Protein AF-A0AA37XA33-F1 (afdb_monomer_lite)

Sequence (158 aa):
MAFTTNWYLTVATLAAFAGMALGQLFRRVDWAITGLDALAIGLFAAIGTTKALTLGTAELPAIFLGVITAVGGGIVREVLLGLPIGIMHVGPIYAIPAAAGSAALLGLAVAGAPIAVAAAVCVIVTALIRILAVRFGWSLPEQRALQLRRRRQEGGAA

Organism: NCBI:txid1930060

Secondary structure (DSSP, 8-state):
--SS-HHHHHHHHHHHHHHHHHHHHHHHHHHHHHHHHHHHHHHHHHHHHHHHHHTT--HHHHHHHHHHHHHHHHHHHHHHTTPPPHHHHSGGGGTHHHHHHHHHHHHHHHTT--HHHHHHHHHHHHHHHHHHHHHTT---THHHHHHHHHHHHHTT--

InterPro domains:
  IPR005115 Glycine transporter [PF03458] (36-107)

pLDDT: mean 78.86, std 15.23, range [41.22, 95.38]

Foldseek 3Di:
DVPPDPVVVVVVVVVVVVVVVVVVVVVVVVVVVLLVLLLQLLLQLLVQLVVCVVVVHDLVVSLVRSLCRSLVVQQVVCVVVVHPRCCVQQPPLLSVLSSVLSVQLSVCVVVVHPSVVSSVSSSVSSSVSSVCCVVVVVRPCVVVVVVVVVVVVVVVVD

Structure (mmCIF, N/CA/C/O backbone):
data_AF-A0AA37XA33-F1
#
_entry.id   AF-A0AA37XA33-F1
#
loop_
_atom_site.group_PDB
_atom_site.id
_atom_site.type_symbol
_atom_site.label_atom_id
_atom_site.label_alt_id
_atom_site.label_comp_id
_atom_site.label_asym_id
_atom_site.label_entity_id
_atom_site.label_seq_id
_atom_site.pdbx_PDB_ins_code
_atom_site.Cartn_x
_atom_site.Cartn_y
_atom_site.Cartn_z
_atom_site.occupancy
_atom_site.B_iso_or_equiv
_atom_site.auth_seq_id
_atom_site.auth_comp_id
_atom_site.auth_asym_id
_atom_site.auth_atom_id
_atom_site.pdbx_PDB_model_num
ATOM 1 N N . MET A 1 1 ? -42.962 19.759 34.354 1.00 49.28 1 MET A N 1
ATOM 2 C CA . MET A 1 1 ? -43.694 19.361 33.127 1.00 49.28 1 MET A CA 1
ATOM 3 C C . MET A 1 1 ? -42.754 18.882 32.002 1.00 49.28 1 MET A C 1
ATOM 5 O O . MET A 1 1 ? -43.012 19.161 30.844 1.00 49.28 1 MET A O 1
ATOM 9 N N . ALA A 1 2 ? -41.676 18.138 32.301 1.00 53.25 2 ALA A N 1
ATOM 10 C CA . ALA A 1 2 ? -40.760 17.615 31.268 1.00 53.25 2 ALA A CA 1
ATOM 11 C C . ALA A 1 2 ? -41.007 16.131 30.914 1.00 53.25 2 ALA A C 1
ATOM 13 O O . ALA A 1 2 ? -40.533 15.658 29.891 1.00 53.25 2 ALA A O 1
ATOM 14 N N . PHE A 1 3 ? -41.782 15.405 31.732 1.00 52.91 3 PHE A N 1
ATOM 15 C CA . PHE A 1 3 ? -41.996 13.955 31.601 1.00 52.91 3 PHE A CA 1
ATOM 16 C C . PHE A 1 3 ? -43.396 13.554 31.094 1.00 52.91 3 PHE A C 1
ATOM 18 O O . PHE A 1 3 ? -43.704 12.371 31.044 1.00 52.91 3 PHE A O 1
ATOM 25 N N . THR A 1 4 ? -44.255 14.507 30.714 1.00 59.97 4 THR A N 1
ATOM 26 C CA . THR A 1 4 ? -45.645 14.235 30.279 1.00 59.97 4 THR A CA 1
ATOM 27 C C . THR A 1 4 ? -45.845 14.268 28.761 1.00 59.97 4 THR A C 1
ATOM 29 O O . THR A 1 4 ? -46.916 13.912 28.277 1.00 59.97 4 THR A O 1
ATOM 32 N N . THR A 1 5 ? -44.842 14.689 27.987 1.00 64.69 5 THR A N 1
ATOM 33 C CA . THR A 1 5 ? -44.983 14.887 26.538 1.00 64.69 5 THR A CA 1
ATOM 34 C C . THR A 1 5 ? -44.495 13.653 25.774 1.00 64.69 5 THR A C 1
ATOM 36 O O . THR A 1 5 ? -43.295 13.462 25.586 1.00 64.69 5 THR A O 1
ATOM 39 N N . ASN A 1 6 ? -45.451 12.845 25.301 1.00 71.31 6 ASN A N 1
ATOM 40 C CA . ASN A 1 6 ? -45.289 11.594 24.534 1.00 71.31 6 ASN A CA 1
ATOM 41 C C . ASN A 1 6 ? -44.252 11.667 23.384 1.00 71.31 6 ASN A C 1
ATOM 43 O O . ASN A 1 6 ? -43.606 10.678 23.046 1.00 71.31 6 ASN A O 1
ATOM 47 N N . TRP A 1 7 ? -44.043 12.859 22.817 1.00 76.56 7 TRP A N 1
ATOM 48 C CA . TRP A 1 7 ? -43.141 13.107 21.689 1.00 76.56 7 TRP A CA 1
ATOM 49 C C . TRP A 1 7 ? -41.662 12.804 21.983 1.00 76.56 7 TRP A C 1
ATOM 51 O O . TRP A 1 7 ? -40.964 12.235 21.141 1.00 76.56 7 TRP A O 1
ATOM 61 N N . TYR A 1 8 ? -41.171 13.124 23.184 1.00 78.44 8 TYR A N 1
ATOM 62 C CA . TYR A 1 8 ? -39.760 12.900 23.525 1.00 78.44 8 TYR A CA 1
ATOM 63 C C . TYR A 1 8 ? -39.411 11.415 23.599 1.00 78.44 8 TYR A C 1
ATOM 65 O O . TYR A 1 8 ? -38.328 11.025 23.168 1.00 78.44 8 TYR A O 1
ATOM 73 N N . LEU A 1 9 ? -40.343 10.583 24.077 1.00 79.12 9 LEU A N 1
ATOM 74 C CA . LEU A 1 9 ? -40.160 9.134 24.104 1.00 79.12 9 LEU A CA 1
ATOM 75 C C . LEU A 1 9 ? -40.085 8.579 22.682 1.00 79.12 9 LEU A C 1
ATOM 77 O O . LEU A 1 9 ? -39.153 7.845 22.374 1.00 79.12 9 LEU A O 1
ATOM 81 N N . THR A 1 10 ? -40.977 9.007 21.781 1.00 79.25 10 THR A N 1
ATOM 82 C CA . THR A 1 10 ? -40.937 8.552 20.383 1.00 79.25 10 THR A CA 1
ATOM 83 C C . THR A 1 10 ? -39.655 8.960 19.658 1.00 79.25 10 THR A C 1
ATOM 85 O O . THR A 1 10 ? -39.072 8.135 18.956 1.00 79.25 10 THR A O 1
ATOM 88 N N . VAL A 1 11 ? -39.162 10.188 19.867 1.00 83.38 11 VAL A N 1
ATOM 89 C CA . VAL A 1 11 ? -37.908 10.663 19.257 1.00 83.38 11 VAL A CA 1
ATOM 90 C C . VAL A 1 11 ? -36.700 9.935 19.849 1.00 83.38 11 VAL A C 1
ATOM 92 O O . VAL A 1 11 ? -35.816 9.527 19.099 1.00 83.38 11 VAL A O 1
ATOM 95 N N . ALA A 1 12 ? -36.671 9.706 21.166 1.00 82.62 12 ALA A N 1
ATOM 96 C CA . ALA A 1 12 ? -35.599 8.957 21.818 1.00 82.62 12 ALA A CA 1
ATOM 97 C C . ALA A 1 12 ? -35.556 7.492 21.352 1.00 82.62 12 ALA A C 1
ATOM 99 O O . ALA A 1 12 ? -34.477 6.971 21.069 1.00 82.62 12 ALA A O 1
ATOM 100 N N . THR A 1 13 ? -36.710 6.834 21.205 1.00 84.81 13 THR A N 1
ATOM 101 C CA . THR A 1 13 ? -36.785 5.455 20.702 1.00 84.81 13 THR A CA 1
ATOM 102 C C . THR A 1 13 ? -36.391 5.369 19.226 1.00 84.81 13 THR A C 1
ATOM 104 O O . THR A 1 13 ? -35.611 4.488 18.870 1.00 84.81 13 THR A O 1
ATOM 107 N N . LEU A 1 14 ? -36.838 6.300 18.373 1.00 86.88 14 LEU A N 1
ATOM 108 C CA . LEU A 1 14 ? -36.406 6.378 16.969 1.00 86.88 14 LEU A CA 1
ATOM 109 C C . LEU A 1 14 ? -34.901 6.628 16.846 1.00 86.88 14 LEU A C 1
ATOM 111 O O . LEU A 1 14 ? -34.240 5.958 16.058 1.00 86.88 14 LEU A O 1
ATOM 115 N N . ALA A 1 15 ? -34.346 7.541 17.646 1.00 81.88 15 ALA A N 1
ATOM 116 C CA . ALA A 1 15 ? -32.913 7.818 17.670 1.00 81.88 15 ALA A CA 1
ATOM 117 C C . ALA A 1 15 ? -32.103 6.607 18.159 1.00 81.88 15 ALA A C 1
ATOM 119 O O . ALA A 1 15 ? -31.058 6.302 17.588 1.00 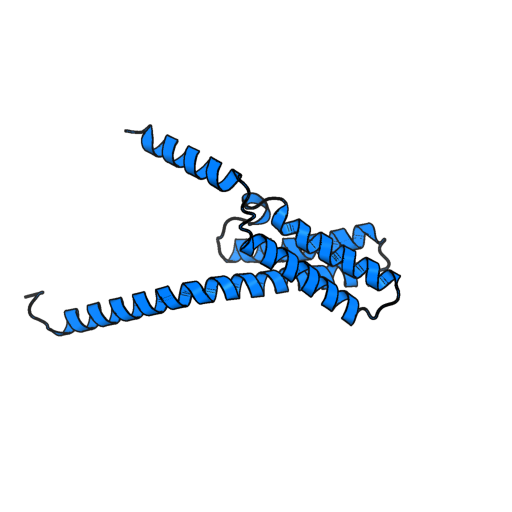81.88 15 ALA A O 1
ATOM 120 N N . ALA A 1 16 ? -32.598 5.873 19.161 1.00 82.50 16 ALA A N 1
ATOM 121 C CA . ALA A 1 16 ? -31.963 4.649 19.643 1.00 82.50 16 ALA A CA 1
ATOM 122 C C . ALA A 1 16 ? -31.991 3.532 18.587 1.00 82.50 16 ALA A C 1
ATOM 124 O O . ALA A 1 16 ? -30.968 2.889 18.349 1.00 82.50 16 ALA A O 1
ATOM 125 N N . PHE A 1 17 ? -33.122 3.331 17.904 1.00 83.00 17 PHE A N 1
ATOM 126 C CA . PHE A 1 17 ? -33.233 2.360 16.811 1.00 83.00 17 PHE A CA 1
ATOM 127 C C . PHE A 1 17 ? -32.379 2.749 15.602 1.00 83.00 17 PHE A C 1
ATOM 129 O O . PHE A 1 17 ? -31.686 1.896 15.052 1.00 83.00 17 PHE A O 1
ATOM 136 N N . ALA A 1 18 ? -32.369 4.028 15.219 1.00 82.25 18 ALA A N 1
ATOM 137 C CA . ALA A 1 18 ? -31.512 4.542 14.156 1.00 82.25 18 ALA A CA 1
ATOM 138 C C . ALA A 1 18 ? -30.029 4.392 14.520 1.00 82.25 18 ALA A C 1
ATOM 140 O O . ALA A 1 18 ? -29.249 3.930 13.695 1.00 82.25 18 ALA A O 1
ATOM 141 N N . GLY A 1 19 ? -29.643 4.692 15.763 1.00 77.06 19 GLY A N 1
ATOM 142 C CA . GLY A 1 19 ? -28.286 4.494 16.271 1.00 77.06 19 GLY A CA 1
ATOM 143 C C . GLY A 1 19 ? -27.863 3.022 16.284 1.00 77.06 19 GLY A C 1
ATOM 144 O O . GLY A 1 19 ? -26.755 2.700 15.858 1.00 77.06 19 GLY A O 1
ATOM 145 N N . MET A 1 20 ? -28.750 2.107 16.690 1.00 77.38 20 MET A N 1
ATOM 146 C CA . MET A 1 20 ? -28.490 0.662 16.626 1.00 77.38 20 MET A CA 1
ATOM 147 C C . MET A 1 20 ? -28.401 0.155 15.181 1.00 77.38 20 MET A C 1
ATOM 149 O O . MET A 1 20 ? -27.508 -0.633 14.871 1.00 77.38 20 MET A O 1
ATOM 153 N N . ALA A 1 21 ? -29.263 0.634 14.281 1.00 74.06 21 ALA A N 1
ATOM 154 C CA . ALA A 1 21 ? -29.217 0.294 12.860 1.00 74.06 21 ALA A CA 1
ATOM 155 C C . ALA A 1 21 ? -27.939 0.827 12.187 1.00 74.06 21 ALA A C 1
ATOM 157 O O . ALA A 1 21 ? -27.283 0.092 11.446 1.00 74.06 21 ALA A O 1
ATOM 158 N N . LEU A 1 22 ? -27.529 2.061 12.506 1.00 68.31 22 LEU A N 1
ATOM 159 C CA . LEU A 1 22 ? -26.253 2.630 12.066 1.00 68.31 22 LEU A CA 1
ATOM 160 C C . LEU A 1 22 ? -25.073 1.832 12.626 1.00 68.31 22 LEU A C 1
ATOM 162 O O . LEU A 1 22 ? -24.149 1.529 11.880 1.00 68.31 22 LEU A O 1
ATOM 166 N N . GLY A 1 23 ? -25.114 1.424 13.897 1.00 61.16 23 GLY A N 1
ATOM 167 C CA . GLY A 1 23 ? -24.069 0.600 14.513 1.00 61.16 23 GLY A CA 1
ATOM 168 C C . GLY A 1 23 ? -23.888 -0.764 13.832 1.00 61.16 23 GLY A C 1
ATOM 169 O O . GLY A 1 23 ? -22.761 -1.227 13.655 1.00 61.16 23 GLY A O 1
ATOM 170 N N . GLN A 1 24 ? -24.979 -1.393 13.382 1.00 59.84 24 GLN A N 1
ATOM 171 C CA . GLN A 1 24 ? -24.923 -2.622 12.576 1.00 59.84 24 GLN A CA 1
ATOM 172 C C . GLN A 1 24 ? -24.386 -2.358 11.155 1.00 59.84 24 GLN A C 1
ATOM 174 O O . GLN A 1 24 ? -23.694 -3.210 10.592 1.00 59.84 24 GLN A O 1
ATOM 179 N N . LEU A 1 25 ? -24.659 -1.178 10.585 1.00 60.62 25 LEU A N 1
ATOM 180 C CA . LEU A 1 25 ? -24.140 -0.769 9.278 1.00 60.62 25 LEU A CA 1
ATOM 181 C C . LEU A 1 25 ? -22.632 -0.470 9.325 1.00 60.62 25 LEU A C 1
ATOM 183 O O . LEU A 1 25 ? -21.910 -0.921 8.437 1.00 60.62 25 LEU A O 1
ATOM 187 N N . PHE A 1 26 ? -22.139 0.184 10.383 1.00 61.47 26 PHE A N 1
ATOM 188 C CA . PHE A 1 26 ? -20.713 0.489 10.571 1.00 61.47 26 PHE A CA 1
ATOM 189 C C . PHE A 1 26 ? -19.833 -0.766 10.497 1.00 61.47 26 PHE A C 1
ATOM 191 O O . PHE A 1 26 ? -18.850 -0.779 9.762 1.00 61.47 26 PHE A O 1
ATOM 198 N N . ARG A 1 27 ? -20.257 -1.879 11.110 1.00 57.53 27 ARG A N 1
ATOM 199 C CA . ARG A 1 27 ? -19.530 -3.161 11.014 1.00 57.53 27 ARG A CA 1
ATOM 200 C C . ARG A 1 27 ? -19.412 -3.721 9.591 1.00 57.53 27 ARG A C 1
ATOM 202 O O . ARG A 1 27 ? -18.452 -4.432 9.303 1.00 57.53 27 ARG A O 1
ATOM 209 N N . ARG A 1 28 ? -20.383 -3.467 8.704 1.00 63.31 28 ARG A N 1
ATOM 210 C CA . ARG A 1 28 ? -20.276 -3.845 7.278 1.00 63.31 28 ARG A CA 1
ATOM 211 C C . ARG A 1 28 ? -19.362 -2.890 6.514 1.00 63.31 28 ARG A C 1
ATOM 213 O O . ARG A 1 28 ? -18.650 -3.322 5.610 1.00 63.31 28 ARG A O 1
ATOM 220 N N . VAL A 1 29 ? -19.376 -1.615 6.889 1.00 71.81 29 VAL A N 1
ATOM 221 C CA . VAL A 1 29 ? -18.560 -0.566 6.275 1.00 71.81 29 VAL A CA 1
ATOM 222 C C . VAL A 1 29 ? -17.073 -0.774 6.582 1.00 71.81 29 VAL A C 1
ATOM 224 O O . VAL A 1 29 ? -16.265 -0.636 5.671 1.00 71.81 29 VAL A O 1
ATOM 227 N N . ASP A 1 30 ? -16.706 -1.227 7.782 1.00 69.31 30 ASP A N 1
ATOM 228 C CA . ASP A 1 30 ? -15.303 -1.488 8.156 1.00 69.31 30 ASP A CA 1
ATOM 229 C C . ASP A 1 30 ? -14.602 -2.489 7.220 1.00 69.31 30 ASP A C 1
ATOM 231 O O . ASP A 1 30 ? -13.452 -2.296 6.807 1.00 69.31 30 ASP A O 1
ATOM 235 N N . TRP A 1 31 ? -15.305 -3.556 6.828 1.00 70.19 31 TRP A N 1
ATOM 236 C CA . TRP A 1 31 ? -14.764 -4.549 5.897 1.00 70.19 31 TRP A CA 1
ATOM 237 C C . TRP A 1 31 ? -14.653 -3.993 4.471 1.00 70.19 31 TRP A C 1
ATOM 239 O O . TRP A 1 31 ? -13.653 -4.228 3.791 1.00 70.19 31 TRP A O 1
ATOM 249 N N . ALA A 1 32 ? -15.633 -3.193 4.040 1.00 79.50 32 ALA A N 1
ATOM 250 C CA . ALA A 1 32 ? -15.599 -2.519 2.744 1.00 79.50 32 ALA A CA 1
ATOM 251 C C . ALA A 1 32 ? -14.467 -1.479 2.659 1.00 79.50 32 ALA A C 1
ATOM 253 O O . ALA A 1 32 ? -13.746 -1.447 1.664 1.00 79.50 32 ALA A O 1
ATOM 254 N N . ILE A 1 33 ? -14.256 -0.687 3.716 1.00 79.38 33 ILE A N 1
ATOM 255 C CA . ILE A 1 33 ? -13.150 0.277 3.821 1.00 79.38 33 ILE A CA 1
ATOM 256 C C . ILE A 1 33 ? -11.811 -0.455 3.731 1.00 79.38 33 ILE A C 1
ATOM 258 O O . ILE A 1 33 ? -10.931 -0.044 2.980 1.00 79.38 33 ILE A O 1
ATOM 262 N N . THR A 1 34 ? -11.671 -1.574 4.444 1.00 78.50 34 THR A N 1
ATOM 263 C CA . THR A 1 34 ? -10.455 -2.397 4.416 1.00 78.50 34 THR A CA 1
ATOM 264 C C . THR A 1 34 ? -10.173 -2.955 3.017 1.00 78.50 34 THR A C 1
ATOM 266 O O . THR A 1 34 ? -9.021 -2.959 2.572 1.00 78.50 34 THR A O 1
ATOM 269 N N . GLY A 1 35 ? -11.208 -3.417 2.311 1.00 83.50 35 GLY A N 1
ATOM 270 C CA . GLY A 1 35 ? -11.092 -3.903 0.935 1.00 83.50 35 GLY A CA 1
ATOM 271 C C . GLY A 1 35 ? -10.691 -2.800 -0.046 1.00 83.50 35 GLY A C 1
ATOM 272 O O . GLY A 1 35 ? -9.729 -2.962 -0.794 1.00 83.50 35 GLY A O 1
ATOM 273 N N . LEU A 1 36 ? -11.381 -1.657 -0.002 1.00 86.94 36 LEU A N 1
ATOM 274 C CA . LEU A 1 36 ? -11.081 -0.496 -0.848 1.00 86.94 36 LEU A CA 1
ATOM 275 C C . LEU A 1 36 ? -9.669 0.042 -0.606 1.00 86.94 36 LEU A C 1
ATOM 277 O O . LEU A 1 36 ? -8.964 0.386 -1.550 1.00 86.94 36 LEU A O 1
ATOM 281 N N . ASP A 1 37 ? -9.234 0.068 0.649 1.00 86.44 37 ASP A N 1
ATOM 282 C CA . ASP A 1 37 ? -7.879 0.455 1.017 1.00 86.44 37 ASP A CA 1
ATOM 283 C C . ASP A 1 37 ? -6.826 -0.506 0.449 1.00 86.44 37 ASP A C 1
ATOM 285 O O . ASP A 1 37 ? -5.855 -0.073 -0.165 1.00 86.44 37 ASP A O 1
ATOM 289 N N . ALA A 1 38 ? -7.047 -1.818 0.569 1.00 88.06 38 ALA A N 1
ATOM 290 C CA . ALA A 1 38 ? -6.145 -2.819 0.005 1.00 88.06 38 ALA A CA 1
ATOM 291 C C . ALA A 1 38 ? -5.977 -2.660 -1.516 1.00 88.06 38 ALA A C 1
ATOM 293 O O . ALA A 1 38 ? -4.863 -2.746 -2.039 1.00 88.06 38 ALA A O 1
ATOM 294 N N . LEU A 1 39 ? -7.084 -2.382 -2.213 1.00 92.19 39 LEU A N 1
ATOM 295 C CA . LEU A 1 39 ? -7.084 -2.105 -3.647 1.00 92.19 39 LEU A CA 1
ATOM 296 C C . LEU A 1 39 ? -6.344 -0.805 -3.977 1.00 92.19 39 LEU A C 1
ATOM 298 O O . LEU A 1 39 ? -5.560 -0.787 -4.923 1.00 92.19 39 LEU A O 1
ATOM 302 N N . ALA A 1 40 ? -6.544 0.257 -3.192 1.00 91.31 40 ALA A N 1
ATOM 303 C CA . ALA A 1 40 ? -5.859 1.532 -3.390 1.00 91.31 40 ALA A CA 1
ATOM 304 C C . ALA A 1 40 ? -4.335 1.387 -3.256 1.00 91.31 40 ALA A C 1
ATOM 306 O O . ALA A 1 40 ? -3.597 1.863 -4.118 1.00 91.31 40 ALA A O 1
ATOM 307 N N . ILE A 1 41 ? -3.862 0.668 -2.231 1.00 91.31 41 ILE A N 1
ATOM 308 C CA . ILE A 1 41 ? -2.431 0.379 -2.036 1.00 91.31 41 ILE A CA 1
ATOM 309 C C . ILE A 1 41 ? -1.871 -0.374 -3.249 1.00 91.31 41 ILE A C 1
ATOM 311 O O . ILE A 1 41 ? -0.850 0.030 -3.804 1.00 91.31 41 ILE A O 1
ATOM 315 N N . GLY A 1 42 ? -2.545 -1.443 -3.685 1.00 92.94 42 GLY A N 1
ATOM 316 C CA . GLY A 1 42 ? -2.113 -2.232 -4.841 1.00 92.94 42 GLY A CA 1
ATOM 317 C C . GLY A 1 42 ? -2.083 -1.421 -6.137 1.00 92.94 42 GLY A C 1
ATOM 318 O O . GLY A 1 42 ? -1.153 -1.556 -6.931 1.00 92.94 42 GLY A O 1
ATOM 319 N N . LEU A 1 43 ? -3.065 -0.539 -6.335 1.00 95.00 43 LEU A N 1
ATOM 320 C CA . LEU A 1 43 ? -3.155 0.311 -7.519 1.00 95.00 43 LEU A CA 1
ATOM 321 C C . LEU A 1 43 ? -2.029 1.348 -7.550 1.00 95.00 43 LEU A C 1
ATOM 323 O O . LEU A 1 43 ? -1.369 1.508 -8.575 1.00 95.00 43 LEU A O 1
ATOM 327 N N . PHE A 1 44 ? -1.768 2.020 -6.430 1.00 94.69 44 PHE A N 1
ATOM 328 C CA . PHE A 1 44 ? -0.668 2.977 -6.330 1.00 94.69 44 PHE A CA 1
ATOM 329 C C . PHE A 1 44 ? 0.702 2.311 -6.485 1.00 94.69 44 PHE A C 1
ATOM 331 O O . PHE A 1 44 ? 1.568 2.873 -7.158 1.00 94.69 44 PHE A O 1
ATOM 338 N N . ALA A 1 45 ? 0.877 1.098 -5.950 1.00 95.12 45 ALA A N 1
ATOM 339 C CA . ALA A 1 45 ? 2.089 0.309 -6.154 1.00 95.12 45 ALA A CA 1
ATOM 340 C C . ALA A 1 45 ? 2.296 -0.015 -7.640 1.00 95.12 45 ALA A C 1
ATOM 342 O O . ALA A 1 45 ? 3.364 0.256 -8.193 1.00 95.12 45 ALA A O 1
ATOM 343 N N . ALA A 1 46 ? 1.248 -0.506 -8.309 1.00 95.38 46 ALA A N 1
ATOM 344 C CA . ALA A 1 46 ? 1.290 -0.837 -9.727 1.00 95.38 46 ALA A CA 1
ATOM 345 C C . ALA A 1 46 ? 1.595 0.387 -10.603 1.00 95.38 46 ALA A C 1
ATOM 347 O O . ALA A 1 46 ? 2.439 0.307 -11.497 1.00 95.38 46 ALA A O 1
ATOM 348 N N . ILE A 1 47 ? 0.948 1.529 -10.337 1.00 94.94 47 ILE A N 1
ATOM 349 C CA . ILE A 1 47 ? 1.173 2.778 -11.078 1.00 94.94 47 ILE A CA 1
ATOM 350 C C . ILE A 1 47 ? 2.611 3.262 -10.879 1.00 94.94 47 ILE A C 1
ATOM 352 O O . ILE A 1 47 ? 3.283 3.562 -11.867 1.00 94.94 47 ILE A O 1
ATOM 356 N N . GLY A 1 48 ? 3.099 3.309 -9.636 1.00 93.81 48 GLY A N 1
ATOM 357 C CA . GLY A 1 48 ? 4.453 3.769 -9.326 1.00 93.81 48 GLY A CA 1
ATOM 358 C C . GLY A 1 48 ? 5.528 2.894 -9.973 1.00 93.81 48 GLY A C 1
ATOM 359 O O . GLY A 1 48 ? 6.414 3.413 -10.653 1.00 93.81 48 GLY A O 1
ATOM 360 N N . THR A 1 49 ? 5.411 1.567 -9.851 1.00 94.12 49 THR A N 1
ATOM 361 C CA . THR A 1 49 ? 6.361 0.626 -10.467 1.00 94.12 49 THR A CA 1
ATOM 362 C C . THR A 1 49 ? 6.294 0.672 -11.989 1.00 94.12 49 THR A C 1
ATOM 364 O O . THR A 1 49 ? 7.331 0.749 -12.643 1.00 94.12 49 THR A O 1
ATOM 367 N N . THR A 1 50 ? 5.096 0.703 -12.576 1.00 94.00 50 THR A N 1
ATOM 368 C CA . THR A 1 50 ? 4.949 0.801 -14.036 1.00 94.00 50 THR A CA 1
ATOM 369 C C . THR A 1 50 ? 5.567 2.093 -14.560 1.00 94.00 50 THR A C 1
ATOM 371 O O . THR A 1 50 ? 6.309 2.065 -15.538 1.00 94.00 50 THR A O 1
ATOM 374 N N . LYS A 1 51 ? 5.312 3.230 -13.900 1.00 93.75 51 LYS A N 1
ATOM 375 C CA . LYS A 1 51 ? 5.893 4.514 -14.304 1.00 93.75 51 LYS A CA 1
ATOM 376 C C . LYS A 1 51 ? 7.415 4.508 -14.209 1.00 93.75 51 LYS A C 1
ATOM 378 O O . LYS A 1 51 ? 8.066 4.930 -15.161 1.00 93.75 51 LYS A O 1
ATOM 383 N N . ALA A 1 52 ? 7.977 3.971 -13.129 1.00 93.31 52 ALA A N 1
ATOM 384 C CA . ALA A 1 52 ? 9.419 3.786 -12.999 1.00 93.31 52 ALA A CA 1
ATOM 385 C C . ALA A 1 52 ? 10.012 2.952 -14.146 1.00 93.31 52 ALA A C 1
ATOM 387 O O . ALA A 1 52 ? 11.005 3.360 -14.754 1.00 93.31 52 ALA A O 1
ATOM 388 N N . LEU A 1 53 ? 9.390 1.819 -14.479 1.00 90.19 53 LEU A N 1
ATOM 389 C CA . LEU A 1 53 ? 9.853 0.950 -15.564 1.00 90.19 53 LEU A CA 1
ATOM 390 C C . LEU A 1 53 ? 9.778 1.648 -16.926 1.00 90.19 53 LEU A C 1
ATOM 392 O O . LEU A 1 53 ? 10.720 1.571 -17.709 1.00 90.19 53 LEU A O 1
ATOM 396 N N . THR A 1 54 ? 8.711 2.410 -17.190 1.00 89.19 54 THR A N 1
ATOM 397 C CA . THR A 1 54 ? 8.593 3.181 -18.442 1.00 89.19 54 THR A CA 1
ATOM 398 C C . THR A 1 54 ? 9.619 4.308 -18.567 1.00 89.19 54 THR A C 1
ATOM 400 O O . THR A 1 54 ? 9.916 4.735 -19.677 1.00 89.19 54 THR A O 1
ATOM 403 N N . LEU A 1 55 ? 10.174 4.780 -17.448 1.00 91.25 55 LEU A N 1
ATOM 404 C CA . LEU A 1 55 ? 11.238 5.788 -17.416 1.00 91.25 55 LEU A CA 1
ATOM 405 C C . LEU A 1 55 ? 12.643 5.175 -17.569 1.00 91.25 55 LEU A C 1
ATOM 407 O O . LEU A 1 55 ? 13.630 5.899 -17.478 1.00 91.25 55 LEU A O 1
ATOM 411 N N . GLY A 1 56 ? 12.750 3.858 -17.781 1.00 86.44 56 GLY A N 1
ATOM 412 C CA . GLY A 1 56 ? 14.031 3.166 -17.947 1.00 86.44 56 GLY A CA 1
ATOM 413 C C . GLY A 1 56 ? 14.834 3.028 -16.652 1.00 86.44 56 GLY A C 1
ATOM 414 O O . GLY A 1 56 ? 16.045 2.821 -16.699 1.00 86.44 56 GLY A O 1
ATOM 415 N N . THR A 1 57 ? 14.190 3.166 -15.488 1.00 87.69 57 THR A N 1
ATOM 416 C CA . THR A 1 57 ? 14.868 2.935 -14.205 1.00 87.69 57 THR A CA 1
ATOM 417 C C . THR A 1 57 ? 15.170 1.452 -14.003 1.00 87.69 57 THR A C 1
ATOM 419 O O . THR A 1 57 ? 14.461 0.582 -14.508 1.00 87.69 57 THR A O 1
ATOM 422 N N . ALA A 1 58 ? 16.230 1.163 -13.245 1.00 90.25 58 ALA A N 1
ATOM 423 C CA . ALA A 1 58 ? 16.570 -0.206 -12.887 1.00 90.25 58 ALA A CA 1
ATOM 424 C C . ALA A 1 58 ? 15.445 -0.874 -12.074 1.00 90.25 58 ALA A C 1
ATOM 426 O O . ALA A 1 58 ? 14.672 -0.223 -11.366 1.00 90.25 58 ALA A O 1
ATOM 427 N N . GLU A 1 59 ? 15.411 -2.201 -12.145 1.00 89.56 59 GLU A N 1
ATOM 428 C CA . GLU A 1 59 ? 14.380 -3.061 -11.562 1.00 89.56 59 GLU A CA 1
ATOM 429 C C . GLU A 1 59 ? 14.129 -2.798 -10.069 1.00 89.56 59 GLU A C 1
ATOM 431 O O . GLU A 1 59 ? 12.990 -2.646 -9.623 1.00 89.56 59 GLU A O 1
ATOM 436 N N . LEU A 1 60 ? 15.207 -2.693 -9.291 1.00 90.94 60 LEU A N 1
ATOM 437 C CA . LEU A 1 60 ? 15.125 -2.528 -7.846 1.00 90.94 60 LEU A CA 1
ATOM 438 C C . LEU A 1 60 ? 14.585 -1.133 -7.444 1.00 90.94 60 LEU A C 1
ATOM 440 O O . LEU A 1 60 ? 13.616 -1.079 -6.681 1.00 90.94 60 LEU A O 1
ATOM 444 N N . PRO A 1 61 ? 15.100 -0.003 -7.980 1.00 91.25 61 PRO A N 1
ATOM 445 C CA . PRO A 1 61 ? 14.482 1.316 -7.815 1.00 91.25 61 PRO A CA 1
ATOM 446 C C . PRO A 1 61 ? 13.002 1.384 -8.210 1.00 91.25 61 PRO A C 1
ATOM 448 O O . PRO A 1 61 ? 12.234 2.090 -7.555 1.00 91.25 61 PRO A O 1
ATOM 451 N N . ALA A 1 62 ? 12.578 0.646 -9.240 1.00 93.19 62 ALA A N 1
ATOM 452 C CA . ALA A 1 62 ? 11.183 0.638 -9.673 1.00 93.19 62 ALA A CA 1
ATOM 453 C C . ALA A 1 62 ? 10.236 0.014 -8.637 1.00 93.19 62 ALA A C 1
ATOM 455 O O . ALA A 1 62 ? 9.123 0.511 -8.422 1.00 93.19 62 ALA A O 1
ATOM 456 N N . ILE A 1 63 ? 10.683 -1.039 -7.947 1.00 93.44 63 ILE A N 1
ATOM 457 C CA . ILE A 1 63 ? 9.944 -1.616 -6.817 1.00 93.44 63 ILE A CA 1
ATOM 458 C C . ILE A 1 63 ? 9.842 -0.590 -5.687 1.00 93.44 63 ILE A C 1
ATOM 460 O O . ILE A 1 63 ? 8.743 -0.329 -5.199 1.00 93.44 63 ILE A O 1
ATOM 464 N N . PHE A 1 64 ? 10.958 0.039 -5.307 1.00 93.50 64 PHE A N 1
ATOM 465 C CA . PHE A 1 64 ? 10.961 1.054 -4.250 1.00 93.50 64 PHE A CA 1
ATOM 466 C C . PHE A 1 64 ? 10.026 2.221 -4.563 1.00 93.50 64 PHE A C 1
ATOM 468 O O . PHE A 1 64 ? 9.264 2.633 -3.687 1.00 93.50 64 PHE A O 1
ATOM 475 N N . LEU A 1 65 ? 10.020 2.718 -5.802 1.00 94.94 65 LEU A N 1
ATOM 476 C CA . LEU A 1 65 ? 9.119 3.801 -6.191 1.00 94.94 65 LEU A CA 1
ATOM 477 C C . LEU A 1 65 ? 7.648 3.381 -6.079 1.00 94.94 65 LEU A C 1
ATOM 479 O O . LEU A 1 65 ? 6.829 4.161 -5.591 1.00 94.94 65 LEU A O 1
ATOM 483 N N . GLY A 1 66 ? 7.313 2.147 -6.468 1.00 93.75 66 GLY A N 1
ATOM 484 C CA . GLY A 1 66 ? 5.971 1.590 -6.277 1.00 93.75 66 GLY A CA 1
ATOM 485 C C . GLY A 1 66 ? 5.555 1.568 -4.809 1.00 93.75 66 GLY A C 1
ATOM 486 O O . GLY A 1 66 ? 4.506 2.105 -4.450 1.00 93.75 66 GLY A O 1
ATOM 487 N N . VAL A 1 67 ? 6.413 1.026 -3.944 1.00 93.56 67 VAL A N 1
ATOM 488 C CA . VAL A 1 67 ? 6.157 0.953 -2.497 1.00 93.56 67 VAL A CA 1
ATOM 489 C C . VAL A 1 67 ? 5.985 2.343 -1.891 1.00 93.56 67 VAL A C 1
ATOM 491 O O . VAL A 1 67 ? 5.022 2.574 -1.161 1.00 93.56 67 VAL A O 1
ATOM 494 N N . ILE A 1 68 ? 6.873 3.285 -2.217 1.00 93.38 68 ILE A N 1
ATOM 495 C CA . ILE A 1 68 ? 6.802 4.667 -1.723 1.00 93.38 68 ILE A CA 1
ATOM 496 C C . ILE A 1 68 ? 5.510 5.340 -2.187 1.00 93.38 68 ILE A C 1
ATOM 498 O O . ILE A 1 68 ? 4.858 6.008 -1.390 1.00 93.38 68 ILE A O 1
ATOM 502 N N . THR A 1 69 ? 5.103 5.135 -3.440 1.00 94.12 69 THR A N 1
ATOM 503 C CA . THR A 1 69 ? 3.855 5.702 -3.977 1.00 94.12 69 THR A CA 1
ATOM 504 C C . THR A 1 69 ? 2.638 5.156 -3.227 1.00 94.12 69 THR A C 1
ATOM 506 O O . THR A 1 69 ? 1.759 5.917 -2.822 1.00 94.12 69 THR A O 1
ATOM 509 N N . ALA A 1 70 ? 2.609 3.846 -2.979 1.00 92.38 70 ALA A N 1
ATOM 510 C CA . ALA A 1 70 ? 1.520 3.191 -2.262 1.00 92.38 70 ALA A CA 1
ATOM 511 C C . ALA A 1 70 ? 1.421 3.624 -0.794 1.00 92.38 70 ALA A C 1
ATOM 513 O O . ALA A 1 70 ? 0.347 3.999 -0.317 1.00 92.38 70 ALA A O 1
ATOM 514 N N . VAL A 1 71 ? 2.549 3.608 -0.085 1.00 90.06 71 VAL A N 1
ATOM 515 C CA . VAL A 1 71 ? 2.627 4.013 1.322 1.00 90.06 71 VAL A CA 1
ATOM 516 C C . VAL A 1 71 ? 2.359 5.509 1.467 1.00 90.06 71 VAL A C 1
ATOM 518 O O . VAL A 1 71 ? 1.592 5.903 2.341 1.00 90.06 71 VAL A O 1
ATOM 521 N N . GLY A 1 72 ? 2.929 6.341 0.593 1.00 90.38 72 GLY A N 1
ATOM 522 C CA . GLY A 1 72 ? 2.729 7.789 0.591 1.00 90.38 72 GLY A CA 1
ATOM 523 C C . GLY A 1 72 ? 1.255 8.169 0.461 1.00 90.38 72 GLY A C 1
ATOM 524 O O . GLY A 1 72 ? 0.769 8.990 1.237 1.00 90.38 72 GLY A O 1
ATOM 525 N N . GLY A 1 73 ? 0.513 7.512 -0.438 1.00 88.12 73 GLY A N 1
ATOM 526 C CA . GLY A 1 73 ? -0.938 7.699 -0.549 1.00 88.12 73 GLY A CA 1
ATOM 527 C C . GLY A 1 73 ? -1.698 7.312 0.727 1.00 88.12 73 GLY A C 1
ATOM 528 O O . GLY A 1 73 ? -2.610 8.028 1.145 1.00 88.12 73 GLY A O 1
ATOM 529 N N . GLY A 1 74 ? -1.292 6.220 1.384 1.00 86.94 74 GLY A N 1
ATOM 530 C CA . GLY A 1 74 ? -1.844 5.799 2.676 1.00 86.94 74 GLY A CA 1
ATOM 531 C C . GLY A 1 74 ? -1.608 6.826 3.786 1.00 86.94 74 GLY A C 1
ATOM 532 O O . GLY A 1 74 ? -2.554 7.207 4.473 1.00 86.94 74 GLY A O 1
ATOM 533 N N . ILE A 1 75 ? -0.379 7.340 3.893 1.00 88.62 75 ILE A N 1
ATOM 534 C CA . ILE A 1 75 ? -0.004 8.364 4.880 1.00 88.62 75 ILE A CA 1
ATOM 535 C C . ILE A 1 75 ? -0.829 9.637 4.675 1.00 88.62 75 ILE A C 1
ATOM 537 O O . ILE A 1 75 ? -1.389 10.167 5.632 1.00 88.62 75 ILE A O 1
ATOM 541 N N . VAL A 1 76 ? -0.939 10.125 3.433 1.00 90.00 76 VAL A N 1
ATOM 542 C CA . VAL A 1 76 ? -1.722 11.336 3.133 1.00 90.00 76 VAL A CA 1
ATOM 543 C C . VAL A 1 76 ? -3.179 11.154 3.553 1.00 90.00 76 VAL A C 1
ATOM 545 O O . VAL A 1 76 ? -3.748 12.045 4.183 1.00 90.00 76 VAL A O 1
ATOM 548 N N . ARG A 1 77 ? -3.779 9.989 3.275 1.00 85.94 77 ARG A N 1
ATOM 549 C CA . ARG A 1 77 ? -5.145 9.685 3.721 1.00 85.94 77 ARG A CA 1
ATOM 550 C C . ARG A 1 77 ? -5.272 9.733 5.243 1.00 85.94 77 ARG A C 1
ATOM 552 O O . ARG A 1 77 ? -6.236 10.294 5.751 1.00 85.94 77 ARG A O 1
ATOM 559 N N . GLU A 1 78 ? -4.334 9.135 5.965 1.00 86.56 78 GLU A N 1
ATOM 560 C CA . GLU A 1 78 ? -4.372 9.077 7.429 1.00 86.56 78 GLU A CA 1
ATOM 561 C C . GLU A 1 78 ? -4.246 10.470 8.053 1.00 86.56 78 GLU A C 1
ATOM 563 O O . GLU A 1 78 ? -5.025 10.808 8.943 1.00 86.56 78 GLU A O 1
ATOM 568 N N . VAL A 1 79 ? -3.358 11.312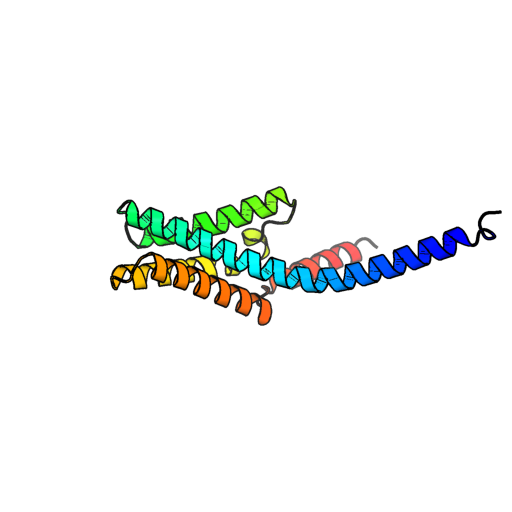 7.514 1.00 88.12 79 VAL A N 1
ATOM 569 C CA . VAL A 1 79 ? -3.207 12.714 7.936 1.00 88.12 79 VAL A CA 1
ATOM 570 C C . VAL A 1 79 ? -4.498 13.503 7.706 1.00 88.12 79 VAL A C 1
ATOM 572 O O . VAL A 1 79 ? -4.947 14.206 8.609 1.00 88.12 79 VAL A O 1
ATOM 575 N N . LEU A 1 80 ? -5.131 13.357 6.537 1.00 87.94 80 LEU A N 1
ATOM 576 C CA . LEU A 1 80 ? -6.393 14.042 6.223 1.00 87.94 80 LEU A CA 1
ATOM 577 C C . LEU A 1 80 ? -7.556 13.598 7.121 1.00 87.94 80 LEU A C 1
ATOM 579 O O . LEU A 1 80 ? -8.445 14.395 7.410 1.00 87.94 80 LEU A O 1
ATOM 583 N N . LEU A 1 81 ? -7.552 12.340 7.567 1.00 82.62 81 LEU A N 1
ATOM 584 C CA . LEU A 1 81 ? -8.564 11.791 8.473 1.00 82.62 81 LEU A CA 1
ATOM 585 C C . LEU A 1 81 ? -8.254 12.048 9.959 1.00 82.62 81 LEU A C 1
ATOM 587 O O . LEU A 1 81 ? -9.059 11.675 10.811 1.00 82.62 81 LEU A O 1
ATOM 591 N N . GLY A 1 82 ? -7.105 12.650 10.288 1.00 80.69 82 GLY A N 1
ATOM 592 C CA . GLY A 1 82 ? -6.656 12.825 11.674 1.00 80.69 82 GLY A CA 1
ATOM 593 C C . GLY A 1 82 ? -6.381 11.499 12.395 1.00 80.69 82 GLY A C 1
ATOM 594 O O . GLY A 1 82 ? -6.469 11.430 13.621 1.00 80.69 82 GLY A O 1
ATOM 595 N N . LEU A 1 83 ? -6.090 10.435 11.641 1.00 77.06 83 LEU A N 1
ATOM 596 C CA . LEU A 1 83 ? -5.819 9.100 12.164 1.00 77.06 83 LEU A CA 1
ATOM 597 C C . LEU A 1 83 ? -4.312 8.897 12.388 1.00 77.06 83 LEU A C 1
ATOM 599 O O . LEU A 1 83 ? -3.490 9.496 11.690 1.00 77.06 83 LEU A O 1
ATOM 603 N N . PRO A 1 84 ? -3.918 8.038 13.346 1.00 74.12 84 PRO A N 1
ATOM 604 C CA . PRO A 1 84 ? -2.520 7.676 13.525 1.00 74.12 84 PRO A CA 1
ATOM 605 C C . PRO A 1 84 ? -1.974 6.990 12.272 1.00 74.12 84 PRO A C 1
ATOM 607 O O . PRO A 1 84 ? -2.631 6.129 11.689 1.00 74.12 84 PRO A O 1
ATOM 610 N N . ILE A 1 85 ? -0.743 7.346 11.899 1.00 75.25 85 ILE A N 1
ATOM 611 C CA . ILE A 1 85 ? -0.106 6.828 10.690 1.00 75.25 85 ILE A CA 1
ATOM 612 C C . ILE A 1 85 ? 0.121 5.314 10.825 1.00 75.25 85 ILE A C 1
ATOM 614 O O . ILE A 1 85 ? 0.847 4.865 11.724 1.00 75.25 85 ILE A O 1
ATOM 618 N N . GLY A 1 86 ? -0.465 4.532 9.921 1.00 68.19 86 GLY A N 1
ATOM 619 C CA . GLY A 1 86 ? -0.502 3.076 9.945 1.00 68.19 86 GLY A CA 1
ATOM 620 C C . GLY A 1 86 ? 0.874 2.443 9.784 1.00 68.19 86 GLY A C 1
ATOM 621 O O . GLY A 1 86 ? 1.178 1.477 10.474 1.00 68.19 86 GLY A O 1
ATOM 622 N N . ILE A 1 87 ? 1.766 3.020 8.971 1.00 67.12 87 ILE A N 1
ATOM 623 C CA . ILE A 1 87 ? 3.144 2.506 8.856 1.00 67.12 87 ILE A CA 1
ATOM 624 C C . ILE A 1 87 ? 3.948 2.667 10.158 1.00 67.12 87 ILE A C 1
ATOM 626 O O . ILE A 1 87 ? 4.806 1.842 10.459 1.00 67.12 87 ILE A O 1
ATOM 630 N N . MET A 1 88 ? 3.644 3.693 10.960 1.00 62.84 88 MET A N 1
ATOM 631 C CA . MET A 1 88 ? 4.321 3.959 12.233 1.00 62.84 88 MET A CA 1
ATOM 632 C C . MET A 1 88 ? 3.732 3.129 13.384 1.00 62.84 88 MET A C 1
ATOM 63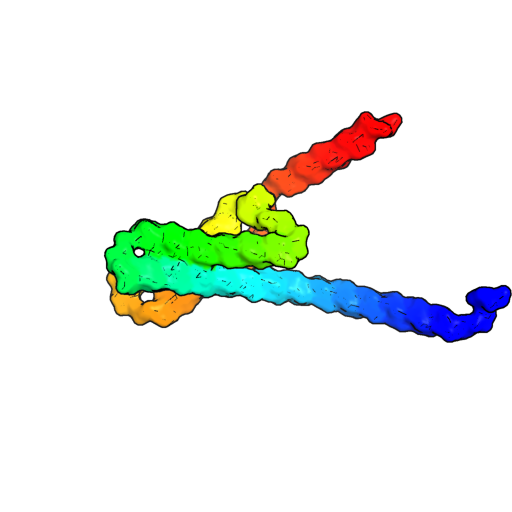4 O O . MET A 1 88 ? 4.458 2.760 14.299 1.00 62.84 88 MET A O 1
ATOM 638 N N . HIS A 1 89 ? 2.433 2.812 13.330 1.00 56.25 89 HIS A N 1
ATOM 639 C CA . HIS A 1 89 ? 1.717 2.096 14.398 1.00 56.25 89 HIS A CA 1
ATOM 640 C C . HIS A 1 89 ? 1.503 0.595 14.139 1.00 56.25 89 HIS A C 1
ATOM 642 O O . HIS A 1 89 ? 1.273 -0.161 15.081 1.00 56.25 89 HIS A O 1
ATOM 648 N N . VAL A 1 90 ? 1.520 0.160 12.877 1.00 53.91 90 VAL A N 1
ATOM 649 C CA . VAL A 1 90 ? 1.205 -1.214 12.433 1.00 53.91 90 VAL A CA 1
ATOM 650 C C . VAL A 1 90 ? 2.419 -1.874 11.749 1.00 53.91 90 VAL A C 1
ATOM 652 O O . VAL A 1 90 ? 2.335 -2.993 11.246 1.00 53.91 90 VAL A O 1
ATOM 655 N N . GLY A 1 91 ? 3.584 -1.220 11.785 1.00 56.94 91 GLY A N 1
ATOM 656 C CA . GLY A 1 91 ? 4.874 -1.801 11.417 1.00 56.94 91 GLY A CA 1
ATOM 657 C C . GLY A 1 91 ? 5.018 -2.220 9.939 1.00 56.94 91 GLY A C 1
ATOM 658 O O . GLY A 1 91 ? 4.283 -1.749 9.066 1.00 56.94 91 GLY A O 1
ATOM 659 N N . PRO A 1 92 ? 5.963 -3.138 9.632 1.00 58.44 92 PRO A N 1
ATOM 660 C CA . PRO A 1 92 ? 6.321 -3.550 8.265 1.00 58.44 92 PRO A CA 1
ATOM 661 C C . PRO A 1 92 ? 5.170 -4.161 7.450 1.00 58.44 92 PRO A C 1
ATOM 663 O O . PRO A 1 92 ? 5.233 -4.215 6.222 1.00 58.44 92 PRO A O 1
ATOM 666 N N . ILE A 1 93 ? 4.104 -4.612 8.116 1.00 65.50 93 ILE A N 1
ATOM 667 C CA . ILE A 1 93 ? 2.997 -5.370 7.515 1.00 65.50 93 ILE A CA 1
ATOM 668 C C . ILE A 1 93 ? 2.189 -4.515 6.524 1.00 65.50 93 ILE A C 1
ATOM 670 O O . ILE A 1 93 ? 1.528 -5.066 5.649 1.00 65.50 93 ILE A O 1
ATOM 674 N N . TYR A 1 94 ? 2.285 -3.182 6.586 1.00 72.31 94 TYR A N 1
ATOM 675 C CA . TYR A 1 94 ? 1.636 -2.297 5.611 1.00 72.31 94 TYR A CA 1
ATOM 676 C C . TYR A 1 94 ? 2.437 -2.131 4.306 1.00 72.31 94 TYR A C 1
ATOM 678 O O . TYR A 1 94 ? 1.856 -1.969 3.236 1.00 72.31 94 TYR A O 1
ATOM 686 N N . ALA A 1 95 ? 3.771 -2.203 4.375 1.00 81.06 95 ALA A N 1
ATOM 687 C CA . ALA A 1 95 ? 4.657 -2.001 3.224 1.00 81.06 95 ALA A CA 1
ATOM 688 C C . ALA A 1 95 ? 4.975 -3.309 2.478 1.00 81.06 95 ALA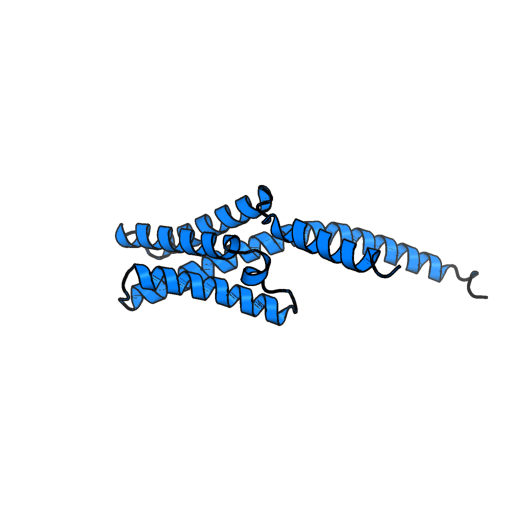 A C 1
ATOM 690 O O . ALA A 1 95 ? 5.126 -3.306 1.256 1.00 81.06 95 ALA A O 1
ATOM 691 N N . ILE A 1 96 ? 5.028 -4.439 3.193 1.00 87.12 96 ILE A N 1
ATOM 692 C CA . ILE A 1 96 ? 5.297 -5.770 2.619 1.00 87.12 96 ILE A CA 1
ATOM 693 C C . ILE A 1 96 ? 4.317 -6.150 1.485 1.00 87.12 96 ILE A C 1
ATOM 695 O O . ILE A 1 96 ? 4.789 -6.611 0.446 1.00 87.12 96 ILE A O 1
ATOM 699 N N . PRO A 1 97 ? 2.988 -5.940 1.600 1.00 89.00 97 PRO A N 1
ATOM 700 C CA . PRO A 1 97 ? 2.039 -6.270 0.535 1.00 89.00 97 PRO A CA 1
ATOM 701 C C . PRO A 1 97 ? 2.280 -5.465 -0.746 1.00 89.00 97 PRO A C 1
ATOM 703 O O . PRO A 1 97 ? 2.131 -5.997 -1.848 1.00 89.00 97 PRO A O 1
ATOM 706 N N . ALA A 1 98 ? 2.656 -4.189 -0.608 1.00 89.62 98 ALA A N 1
ATOM 707 C CA . ALA A 1 98 ? 2.995 -3.331 -1.739 1.00 89.62 98 ALA A CA 1
ATOM 708 C C . ALA A 1 98 ? 4.300 -3.796 -2.400 1.00 89.62 98 ALA A C 1
ATOM 710 O O . ALA A 1 98 ? 4.357 -3.921 -3.618 1.00 89.62 98 ALA A O 1
ATOM 711 N N . ALA A 1 99 ? 5.317 -4.138 -1.602 1.00 91.56 99 ALA A N 1
ATOM 712 C CA . ALA A 1 99 ? 6.588 -4.650 -2.112 1.00 91.56 99 ALA A CA 1
ATOM 713 C C . ALA A 1 99 ? 6.416 -5.985 -2.852 1.00 91.56 99 ALA A C 1
ATOM 715 O O . ALA A 1 99 ? 6.945 -6.156 -3.948 1.00 91.56 99 ALA A O 1
ATOM 716 N N . ALA A 1 100 ? 5.629 -6.905 -2.289 1.00 92.94 100 ALA A N 1
ATOM 717 C CA . ALA A 1 100 ? 5.321 -8.189 -2.912 1.00 92.94 100 ALA A CA 1
ATOM 718 C C . ALA A 1 100 ? 4.537 -8.022 -4.225 1.00 92.94 100 ALA A C 1
ATOM 720 O O . ALA A 1 100 ? 4.859 -8.677 -5.215 1.00 92.94 100 ALA A O 1
ATOM 721 N N . GLY A 1 101 ? 3.549 -7.119 -4.259 1.00 92.38 101 GLY A N 1
ATOM 722 C CA . GLY A 1 101 ? 2.810 -6.796 -5.482 1.00 92.38 101 GLY A CA 1
ATOM 723 C C . GLY A 1 101 ? 3.706 -6.196 -6.566 1.00 92.38 101 GLY A C 1
ATOM 724 O O . GLY A 1 101 ? 3.701 -6.679 -7.697 1.00 92.38 101 GLY A O 1
ATOM 725 N N . SER A 1 102 ? 4.531 -5.203 -6.218 1.00 92.94 102 SER A N 1
ATOM 726 C CA . SER A 1 102 ? 5.486 -4.582 -7.145 1.00 92.94 102 SER A CA 1
ATOM 727 C C . SER A 1 102 ? 6.527 -5.575 -7.673 1.00 92.94 102 SER A C 1
ATOM 729 O O . SER A 1 102 ? 6.867 -5.529 -8.854 1.00 92.94 102 SER A O 1
ATOM 731 N N . ALA A 1 103 ? 7.005 -6.504 -6.841 1.00 93.62 103 ALA A N 1
ATOM 732 C CA . ALA A 1 103 ? 7.908 -7.568 -7.277 1.00 93.62 103 ALA A CA 1
ATOM 733 C C . ALA A 1 103 ? 7.216 -8.553 -8.237 1.00 93.62 103 ALA A C 1
ATOM 735 O O . ALA A 1 103 ? 7.799 -8.938 -9.249 1.00 93.62 103 ALA A O 1
ATOM 736 N N . ALA A 1 104 ? 5.957 -8.919 -7.966 1.00 93.25 104 ALA A N 1
ATOM 737 C CA . ALA A 1 104 ? 5.166 -9.757 -8.867 1.00 93.25 104 ALA A CA 1
ATOM 738 C C . ALA A 1 104 ? 4.917 -9.067 -10.220 1.00 93.25 104 ALA A C 1
ATOM 740 O O . ALA A 1 104 ? 5.035 -9.706 -11.266 1.00 93.25 104 ALA A O 1
ATOM 741 N N . LEU A 1 105 ? 4.636 -7.758 -10.207 1.00 93.25 105 LEU A N 1
ATOM 742 C CA . LEU A 1 105 ? 4.523 -6.942 -11.419 1.00 93.25 105 LEU A CA 1
ATOM 743 C C . LEU A 1 105 ? 5.809 -7.003 -12.233 1.00 93.25 105 LEU A C 1
ATOM 745 O O . LEU A 1 105 ? 5.759 -7.290 -13.427 1.00 93.25 105 LEU A O 1
ATOM 749 N N . LEU A 1 106 ? 6.948 -6.749 -11.586 1.00 92.44 106 LEU A N 1
ATOM 750 C CA . LEU A 1 106 ? 8.251 -6.764 -12.236 1.00 92.44 106 LEU A CA 1
ATOM 751 C C . LEU A 1 106 ? 8.540 -8.131 -12.867 1.00 92.44 106 LEU A C 1
ATOM 753 O O . LEU A 1 106 ? 8.913 -8.185 -14.034 1.00 92.44 106 LEU A O 1
ATOM 757 N N . GLY A 1 107 ? 8.313 -9.228 -12.139 1.00 91.31 107 GLY A N 1
ATOM 758 C CA . GLY A 1 107 ? 8.523 -10.579 -12.667 1.00 91.31 107 GLY A CA 1
ATOM 759 C C . GLY A 1 107 ? 7.696 -10.857 -13.927 1.00 91.31 107 GLY A C 1
ATOM 760 O O . GLY A 1 107 ? 8.210 -11.415 -14.895 1.00 91.31 107 GLY A O 1
ATOM 761 N N . LEU A 1 108 ? 6.437 -10.406 -13.957 1.00 90.19 108 LEU A N 1
ATOM 762 C CA . LEU A 1 108 ? 5.588 -10.513 -15.149 1.00 90.19 108 LEU A CA 1
ATOM 763 C C . LEU A 1 108 ? 6.036 -9.581 -16.282 1.00 90.19 108 LEU A C 1
ATOM 765 O O . LEU A 1 108 ? 5.957 -9.964 -17.449 1.00 90.19 108 LEU A O 1
ATOM 769 N N . ALA A 1 109 ? 6.511 -8.380 -15.954 1.00 88.88 109 ALA A N 1
ATOM 770 C CA . ALA A 1 109 ? 7.024 -7.434 -16.939 1.00 88.88 109 ALA A CA 1
ATOM 771 C C . ALA A 1 109 ? 8.288 -7.975 -17.631 1.00 88.88 109 ALA A C 1
ATOM 773 O O . ALA A 1 109 ? 8.393 -7.892 -18.853 1.00 88.88 109 ALA A O 1
ATOM 774 N N . VAL A 1 110 ? 9.200 -8.599 -16.876 1.00 87.25 110 VAL A N 1
ATOM 775 C CA . VAL A 1 110 ? 10.405 -9.255 -17.419 1.00 87.25 110 VAL A CA 1
ATOM 776 C C . VAL A 1 110 ? 10.043 -10.480 -18.266 1.00 87.25 110 VAL A C 1
ATOM 778 O O . VAL A 1 110 ? 10.683 -10.736 -19.282 1.00 87.25 110 VAL A O 1
ATOM 781 N N . ALA A 1 111 ? 8.972 -11.201 -17.917 1.00 88.62 111 ALA A N 1
ATOM 782 C CA . ALA A 1 111 ? 8.443 -12.308 -18.719 1.00 88.62 111 ALA A CA 1
ATOM 783 C C . ALA A 1 111 ? 7.749 -11.865 -20.029 1.00 88.62 111 ALA A C 1
ATOM 785 O O . ALA A 1 111 ? 7.252 -12.709 -20.773 1.00 88.62 111 ALA A O 1
ATOM 786 N N . GLY A 1 112 ? 7.689 -10.558 -20.317 1.00 87.00 112 GLY A N 1
ATOM 787 C CA . GLY A 1 112 ? 7.073 -10.013 -21.529 1.00 87.00 112 GLY A CA 1
ATOM 788 C C . GLY A 1 112 ? 5.544 -9.960 -21.488 1.00 87.00 112 GLY A C 1
ATOM 789 O O . GLY A 1 112 ? 4.905 -9.805 -22.531 1.00 87.00 112 GLY A O 1
ATOM 790 N N . ALA A 1 113 ? 4.931 -10.092 -20.308 1.00 88.94 113 ALA A N 1
ATOM 791 C CA . ALA A 1 113 ? 3.484 -9.984 -20.175 1.00 88.94 113 ALA A CA 1
ATOM 792 C C . ALA A 1 113 ? 3.004 -8.542 -20.438 1.00 88.94 113 ALA A C 1
ATOM 794 O O . ALA A 1 113 ? 3.721 -7.578 -20.149 1.00 88.94 113 ALA A O 1
ATOM 795 N N . PRO A 1 114 ? 1.760 -8.351 -20.918 1.00 90.69 114 PRO A N 1
ATOM 796 C CA . PRO A 1 114 ? 1.190 -7.020 -21.060 1.00 90.69 114 PRO A CA 1
ATOM 797 C C . PRO A 1 114 ? 1.158 -6.292 -19.713 1.00 90.69 114 PRO A C 1
ATOM 799 O O . PRO A 1 114 ? 0.698 -6.841 -18.710 1.00 90.69 114 PRO A O 1
ATOM 802 N N . ILE A 1 115 ? 1.564 -5.022 -19.707 1.00 88.44 115 ILE A N 1
ATOM 803 C CA . ILE A 1 115 ? 1.623 -4.178 -18.501 1.00 88.44 115 ILE A CA 1
ATOM 804 C C . ILE A 1 115 ? 0.277 -4.142 -17.762 1.00 88.44 115 ILE A C 1
ATOM 806 O O . ILE A 1 115 ? 0.247 -4.164 -16.536 1.00 88.44 115 ILE A O 1
ATOM 810 N N . ALA A 1 116 ? -0.842 -4.152 -18.492 1.00 90.06 116 ALA A N 1
ATOM 811 C CA . ALA A 1 116 ? -2.178 -4.202 -17.899 1.00 90.06 116 ALA A CA 1
ATOM 812 C C . ALA A 1 116 ? -2.409 -5.476 -17.064 1.00 90.06 116 ALA A C 1
ATOM 814 O O . ALA A 1 116 ? -2.989 -5.409 -15.981 1.00 90.06 116 ALA A O 1
ATOM 815 N N . VAL A 1 117 ? -1.915 -6.626 -17.535 1.00 91.56 117 VAL A N 1
ATOM 816 C CA . VAL A 1 117 ? -2.011 -7.907 -16.820 1.00 91.56 117 VAL A CA 1
ATOM 817 C C . VAL A 1 117 ? -1.075 -7.904 -15.614 1.00 91.56 117 VAL A C 1
ATOM 819 O O . VAL A 1 117 ? -1.496 -8.266 -14.519 1.00 91.56 117 VAL A O 1
ATOM 822 N N . ALA A 1 118 ? 0.160 -7.423 -15.779 1.00 92.00 118 ALA A N 1
ATOM 823 C CA . ALA A 1 118 ? 1.121 -7.306 -14.682 1.00 92.00 118 ALA A CA 1
ATOM 824 C C . ALA A 1 118 ? 0.607 -6.379 -13.559 1.00 92.00 118 ALA A C 1
ATOM 826 O O . ALA A 1 118 ? 0.709 -6.709 -12.377 1.00 92.00 118 ALA A O 1
ATOM 827 N N . ALA A 1 119 ? -0.022 -5.258 -13.922 1.00 92.12 119 ALA A N 1
ATOM 828 C CA . ALA A 1 119 ? -0.656 -4.338 -12.983 1.00 92.12 119 ALA A CA 1
ATOM 829 C C . ALA A 1 119 ? -1.869 -4.966 -12.278 1.00 92.12 119 ALA A C 1
ATOM 831 O O . ALA A 1 119 ? -2.006 -4.826 -11.064 1.00 92.12 119 ALA A O 1
ATOM 832 N N . ALA A 1 120 ? -2.722 -5.700 -12.999 1.00 93.75 120 ALA A N 1
ATOM 833 C CA . ALA A 1 120 ? -3.845 -6.411 -12.388 1.00 93.75 120 ALA A CA 1
ATOM 834 C C . ALA A 1 120 ? -3.364 -7.462 -11.374 1.00 93.75 120 ALA A C 1
ATOM 836 O O . ALA A 1 120 ? -3.884 -7.531 -10.260 1.00 93.75 120 ALA A O 1
ATOM 837 N N . VAL A 1 121 ? -2.325 -8.228 -11.720 1.00 93.62 121 VAL A N 1
ATOM 838 C CA . VAL A 1 121 ? -1.709 -9.209 -10.815 1.00 93.62 121 VAL A CA 1
ATOM 839 C C . VAL A 1 121 ? -1.115 -8.527 -9.585 1.00 93.62 121 VAL A C 1
ATOM 841 O O . VAL A 1 121 ? -1.356 -8.993 -8.477 1.00 93.62 121 VAL A O 1
ATOM 844 N N . CYS A 1 122 ? -0.425 -7.395 -9.745 1.00 93.56 122 CYS A N 1
ATOM 845 C CA . CYS A 1 122 ? 0.072 -6.589 -8.625 1.00 93.56 122 CYS A CA 1
ATOM 846 C C . CYS A 1 122 ? -1.044 -6.231 -7.640 1.00 93.56 122 CYS A C 1
ATOM 848 O O . CYS A 1 122 ? -0.928 -6.500 -6.445 1.00 93.56 122 CYS A O 1
ATOM 850 N N . VAL A 1 123 ? -2.147 -5.670 -8.148 1.00 94.25 123 VAL A N 1
ATOM 851 C CA . VAL A 1 123 ? -3.296 -5.266 -7.326 1.00 94.25 123 VAL A CA 1
ATOM 852 C C . VAL A 1 123 ? -3.885 -6.469 -6.595 1.00 94.25 123 VAL A C 1
ATOM 854 O O . VAL A 1 123 ? -4.135 -6.387 -5.394 1.00 94.25 123 VAL A O 1
ATOM 857 N N . ILE A 1 124 ? -4.070 -7.591 -7.292 1.00 94.44 124 ILE A N 1
ATOM 858 C CA . ILE A 1 124 ? -4.626 -8.817 -6.710 1.00 94.44 124 ILE A CA 1
ATOM 859 C C . ILE A 1 124 ? -3.701 -9.368 -5.622 1.00 94.44 124 ILE A C 1
ATOM 861 O O . ILE A 1 124 ? -4.171 -9.661 -4.526 1.00 94.44 124 ILE A O 1
ATOM 865 N N . VAL A 1 125 ? -2.396 -9.474 -5.881 1.00 93.62 125 VAL A N 1
ATOM 866 C CA . VAL A 1 125 ? -1.409 -9.979 -4.913 1.00 93.62 125 VAL A CA 1
ATOM 867 C C . VAL A 1 125 ? -1.379 -9.095 -3.670 1.00 93.62 125 VAL A C 1
ATOM 869 O O . VAL A 1 125 ? -1.506 -9.603 -2.554 1.00 93.62 125 VAL A O 1
ATOM 872 N N . THR A 1 126 ? -1.287 -7.775 -3.838 1.00 92.06 126 THR A N 1
ATOM 873 C CA . THR A 1 126 ? -1.313 -6.834 -2.713 1.00 92.06 126 THR A CA 1
ATOM 874 C C . THR A 1 126 ? -2.620 -6.939 -1.929 1.00 92.06 126 THR A C 1
ATOM 876 O O . THR A 1 126 ? -2.587 -7.041 -0.701 1.00 92.06 126 THR A O 1
ATOM 879 N N . ALA A 1 127 ? -3.766 -6.974 -2.615 1.00 90.00 127 ALA A N 1
ATOM 880 C CA . ALA A 1 127 ? -5.070 -7.061 -1.971 1.00 90.00 127 ALA A CA 1
ATOM 881 C C . ALA A 1 127 ? -5.252 -8.375 -1.204 1.00 90.00 127 ALA A C 1
ATOM 883 O O . ALA A 1 127 ? -5.713 -8.354 -0.063 1.00 90.00 127 ALA A O 1
ATOM 884 N N . LEU A 1 128 ? -4.835 -9.503 -1.784 1.00 90.31 128 LEU A N 1
ATOM 885 C CA . LEU A 1 128 ? -4.871 -10.808 -1.131 1.00 90.31 128 LEU A CA 1
ATOM 886 C C . LEU A 1 128 ? -4.015 -10.809 0.130 1.00 90.31 128 LEU A C 1
ATOM 888 O O . LEU A 1 128 ? -4.528 -11.139 1.195 1.00 90.31 128 LEU A O 1
ATOM 892 N N . ILE A 1 129 ? -2.751 -10.383 0.049 1.00 87.62 129 ILE A N 1
ATOM 893 C CA . ILE A 1 129 ? -1.866 -10.343 1.222 1.00 87.62 129 ILE A CA 1
ATOM 894 C C . ILE A 1 129 ? -2.476 -9.461 2.317 1.00 87.62 129 ILE A C 1
ATOM 896 O O . ILE A 1 129 ? -2.476 -9.848 3.484 1.00 87.62 129 ILE A O 1
ATOM 900 N N . ARG A 1 130 ? -3.057 -8.312 1.956 1.00 84.69 130 ARG A N 1
ATOM 901 C CA . ARG A 1 130 ? -3.693 -7.398 2.914 1.00 84.69 130 ARG A CA 1
ATOM 902 C C . ARG A 1 130 ? -4.936 -8.026 3.552 1.00 84.69 130 ARG A C 1
ATOM 904 O O . ARG A 1 130 ? -5.083 -7.982 4.771 1.00 84.69 130 ARG A O 1
ATOM 911 N N . ILE A 1 131 ? -5.810 -8.644 2.759 1.00 83.25 131 ILE A N 1
ATOM 912 C CA . ILE A 1 131 ? -7.017 -9.322 3.254 1.00 83.25 131 ILE A CA 1
ATOM 913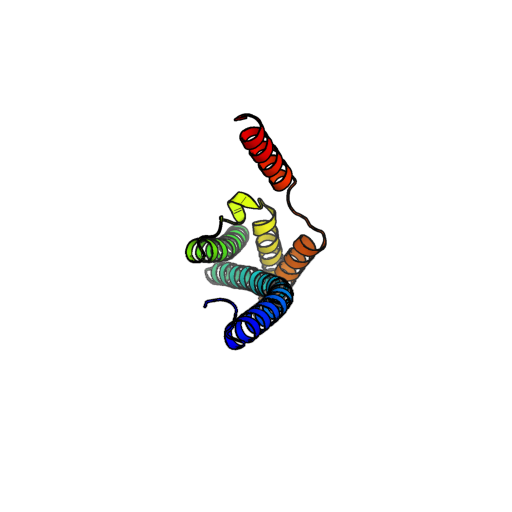 C C . ILE A 1 131 ? -6.641 -10.501 4.155 1.00 83.25 131 ILE A C 1
ATOM 915 O O . ILE A 1 131 ? -7.236 -10.651 5.221 1.00 83.25 131 ILE A O 1
ATOM 919 N N . LEU A 1 132 ? -5.642 -11.305 3.775 1.00 82.75 132 LEU A N 1
ATOM 920 C CA . LEU A 1 132 ? -5.129 -12.387 4.615 1.00 82.75 132 LEU A CA 1
ATOM 921 C C . LEU A 1 132 ? -4.543 -11.835 5.918 1.00 82.75 132 LEU A C 1
ATOM 923 O O . LEU A 1 132 ? -4.903 -12.327 6.983 1.00 82.75 132 LEU A O 1
ATOM 927 N N . ALA A 1 133 ? -3.719 -10.787 5.864 1.00 76.69 133 ALA A N 1
ATOM 928 C CA . ALA A 1 133 ? -3.138 -10.176 7.058 1.00 76.69 133 ALA A CA 1
ATOM 929 C C . ALA A 1 133 ? -4.220 -9.714 8.049 1.00 76.69 133 ALA A C 1
ATOM 931 O O . ALA A 1 133 ? -4.120 -9.972 9.249 1.00 76.69 133 ALA A O 1
ATOM 932 N N . VAL A 1 134 ? -5.299 -9.110 7.544 1.00 71.94 134 VAL A N 1
ATOM 933 C CA . VAL A 1 134 ? -6.440 -8.698 8.372 1.00 71.94 134 VAL A CA 1
ATOM 934 C C . VAL A 1 134 ? -7.238 -9.909 8.871 1.00 71.94 134 VAL A C 1
ATOM 936 O O . VAL A 1 134 ? -7.612 -9.958 10.042 1.00 71.94 134 VAL A O 1
ATOM 939 N N . ARG A 1 135 ? -7.479 -10.919 8.026 1.00 69.62 135 ARG A N 1
ATOM 940 C CA . ARG A 1 135 ? -8.296 -12.097 8.367 1.00 69.62 135 ARG A CA 1
ATOM 941 C C . ARG A 1 135 ? -7.634 -13.023 9.385 1.00 69.62 135 ARG A C 1
ATOM 943 O O . ARG A 1 135 ? -8.348 -13.605 10.207 1.00 69.62 135 ARG A O 1
ATOM 950 N N . PHE A 1 136 ? -6.315 -13.171 9.303 1.00 67.44 136 PHE A N 1
ATOM 951 C CA . PHE A 1 136 ? -5.502 -13.941 10.244 1.00 67.44 136 PHE A CA 1
ATOM 952 C C . PHE A 1 136 ? -5.145 -13.144 11.502 1.00 67.44 136 PHE A C 1
ATOM 954 O O . PHE A 1 136 ? -4.553 -13.704 12.421 1.00 67.44 136 PHE A O 1
ATOM 961 N N . GLY A 1 137 ? -5.532 -11.865 11.575 1.00 58.00 137 GLY A N 1
ATOM 962 C CA . GLY A 1 137 ? -5.248 -11.028 12.731 1.00 58.00 137 GLY A CA 1
ATOM 963 C C . GLY A 1 137 ? -3.750 -10.849 12.944 1.00 58.00 137 GLY A C 1
ATOM 964 O O . GLY A 1 137 ? -3.295 -10.894 14.084 1.00 58.00 137 GLY A O 1
ATOM 965 N N . TRP A 1 138 ? -2.979 -10.653 11.866 1.00 56.53 138 TRP A N 1
ATOM 966 C CA . TRP A 1 138 ? -1.597 -10.175 11.957 1.00 56.53 138 TRP A CA 1
ATOM 967 C C . TRP A 1 138 ? -1.591 -8.713 12.427 1.00 56.53 138 TRP A C 1
ATOM 969 O O . TRP A 1 138 ? -1.244 -7.786 11.702 1.00 56.53 138 TRP A O 1
ATOM 979 N N . SER A 1 139 ? -2.012 -8.500 13.668 1.00 46.72 139 SER A N 1
ATOM 980 C CA . SER A 1 139 ? -1.730 -7.309 14.447 1.00 46.72 139 SER A CA 1
ATOM 981 C C . SER A 1 139 ? -0.458 -7.590 15.235 1.00 46.72 139 SER A C 1
ATOM 983 O O . SER A 1 139 ? -0.364 -8.578 15.968 1.00 46.72 139 SER A O 1
ATOM 985 N N . LEU A 1 140 ? 0.566 -6.750 15.048 1.00 41.44 140 LEU A N 1
ATOM 986 C CA . LEU A 1 140 ? 1.805 -6.928 15.791 1.00 41.44 140 LEU A CA 1
ATOM 987 C C . LEU A 1 140 ? 1.523 -6.875 17.307 1.00 41.44 140 LEU A C 1
ATOM 989 O O . LEU A 1 140 ? 0.726 -6.046 17.761 1.00 41.44 140 LEU A O 1
ATOM 993 N N . PRO A 1 141 ? 2.220 -7.707 18.105 1.00 41.22 141 PRO A N 1
ATOM 994 C CA . PRO A 1 141 ? 2.103 -7.770 19.566 1.00 41.22 141 PRO A CA 1
ATOM 995 C C . PRO A 1 141 ? 2.328 -6.428 20.295 1.00 41.22 141 PRO A C 1
ATOM 997 O O . PRO A 1 141 ? 2.006 -6.305 21.478 1.00 41.22 141 PRO A O 1
ATOM 1000 N N . GLU A 1 142 ? 2.817 -5.398 19.604 1.00 46.34 142 GLU A N 1
ATOM 1001 C CA . GLU A 1 142 ? 3.052 -4.054 20.135 1.00 46.34 142 GLU A CA 1
ATOM 1002 C C . GLU A 1 142 ? 1.760 -3.301 20.513 1.00 46.34 142 GLU A C 1
ATOM 1004 O O . GLU A 1 142 ? 1.748 -2.574 21.511 1.00 46.34 142 GLU A O 1
ATOM 1009 N N . GLN A 1 143 ? 0.628 -3.565 19.839 1.00 46.91 143 GLN A N 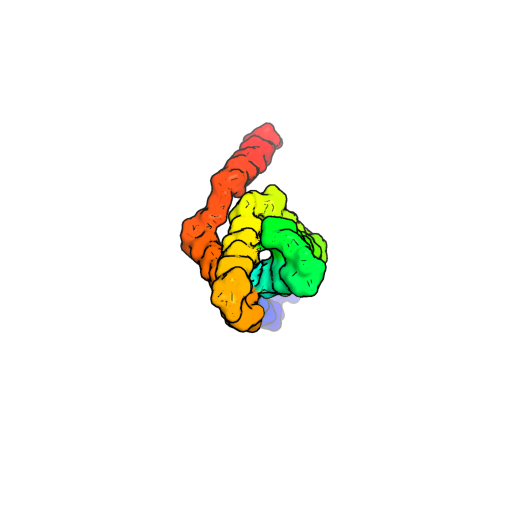1
ATOM 1010 C CA . GLN A 1 143 ? -0.674 -3.020 20.264 1.00 46.91 143 GLN A CA 1
ATOM 1011 C C . GLN A 1 143 ? -1.100 -3.551 21.645 1.00 46.91 143 GLN A C 1
ATOM 1013 O O . GLN A 1 143 ? -1.695 -2.817 22.438 1.00 46.91 143 GLN A O 1
ATOM 1018 N N . ARG A 1 144 ? -0.732 -4.798 21.982 1.00 48.97 144 ARG A N 1
ATOM 1019 C CA . ARG A 1 144 ? -0.942 -5.372 23.325 1.00 48.97 144 ARG A CA 1
ATOM 1020 C C . ARG A 1 144 ? -0.036 -4.718 24.369 1.00 48.97 144 ARG A C 1
ATOM 1022 O O . ARG A 1 144 ? -0.485 -4.459 25.485 1.00 48.97 144 ARG A O 1
ATOM 1029 N N . ALA A 1 145 ? 1.218 -4.431 24.022 1.00 47.38 145 ALA A N 1
ATOM 1030 C CA . ALA A 1 145 ? 2.198 -3.876 24.956 1.00 47.38 145 ALA A CA 1
ATOM 1031 C C . ALA A 1 145 ? 1.899 -2.414 25.350 1.00 47.38 145 ALA A C 1
ATOM 1033 O O . ALA A 1 145 ? 2.027 -2.056 26.526 1.00 47.38 145 ALA A O 1
ATOM 1034 N N . LEU A 1 146 ? 1.444 -1.579 24.407 1.00 53.50 146 LEU A N 1
ATOM 1035 C CA . LEU A 1 146 ? 1.102 -0.174 24.675 1.00 53.50 146 LEU A CA 1
ATOM 1036 C C . LEU A 1 146 ? -0.208 -0.021 25.469 1.00 53.50 146 LEU A C 1
ATOM 1038 O O . LEU A 1 146 ? -0.267 0.799 26.388 1.00 53.50 146 LEU A O 1
ATOM 1042 N N . GLN A 1 147 ? -1.225 -0.854 25.208 1.00 55.53 147 GLN A N 1
ATOM 1043 C CA . GLN A 1 147 ? -2.459 -0.864 26.011 1.00 55.53 147 GLN A CA 1
ATOM 1044 C C . GLN A 1 147 ? -2.209 -1.279 27.472 1.00 55.53 147 GLN A C 1
ATOM 1046 O O . GLN A 1 147 ? -2.794 -0.696 28.388 1.00 55.53 147 GLN A O 1
ATOM 1051 N N . LEU A 1 148 ? -1.310 -2.243 27.709 1.00 56.62 148 LEU A N 1
ATOM 1052 C CA . LEU A 1 148 ? -0.927 -2.678 29.058 1.00 56.62 148 LEU A CA 1
ATOM 1053 C C . LEU A 1 148 ? -0.139 -1.603 29.823 1.00 56.62 148 LEU A C 1
ATOM 1055 O O . LEU A 1 148 ? -0.372 -1.414 31.017 1.00 56.62 148 LEU A O 1
ATOM 1059 N N . ARG A 1 149 ? 0.759 -0.866 29.153 1.00 55.06 149 ARG A N 1
ATOM 1060 C CA . ARG A 1 149 ? 1.496 0.255 29.767 1.00 55.06 149 ARG A CA 1
ATOM 1061 C C . ARG A 1 149 ? 0.587 1.433 30.121 1.00 55.06 149 ARG A C 1
ATOM 1063 O O . ARG A 1 149 ? 0.721 1.963 31.221 1.00 55.06 149 ARG A O 1
ATOM 1070 N N . ARG A 1 150 ? -0.364 1.790 29.251 1.00 57.69 150 ARG A N 1
ATOM 1071 C CA . ARG A 1 150 ? -1.329 2.873 29.510 1.00 57.69 150 ARG A CA 1
ATOM 1072 C C . ARG A 1 150 ? -2.245 2.555 30.699 1.00 57.69 150 ARG A C 1
ATOM 1074 O O . ARG A 1 150 ? -2.373 3.381 31.593 1.00 57.69 150 ARG A O 1
ATOM 1081 N N . ARG A 1 151 ? -2.754 1.316 30.796 1.00 56.69 151 ARG A N 1
ATOM 1082 C CA . ARG A 1 151 ? -3.510 0.847 31.978 1.00 56.69 151 ARG A CA 1
ATOM 1083 C C . ARG A 1 151 ? -2.688 0.850 33.270 1.00 56.69 151 ARG A C 1
ATOM 1085 O O . ARG A 1 151 ? -3.237 1.107 34.334 1.00 56.69 151 ARG A O 1
ATOM 1092 N N . ARG A 1 152 ? -1.382 0.567 33.200 1.00 59.41 152 ARG A N 1
ATOM 1093 C CA . ARG A 1 152 ? -0.480 0.654 34.364 1.00 59.41 152 ARG A CA 1
ATOM 1094 C C . ARG A 1 152 ? -0.219 2.095 34.806 1.00 59.41 152 ARG A C 1
ATOM 1096 O O . ARG A 1 152 ? -0.077 2.322 35.998 1.00 59.41 152 ARG A O 1
ATOM 1103 N N . GLN A 1 153 ? -0.155 3.043 33.872 1.00 59.47 153 GLN A N 1
ATOM 1104 C CA . GLN A 1 153 ? -0.020 4.469 34.189 1.00 59.47 153 GLN A CA 1
ATOM 1105 C C . GLN A 1 153 ? -1.316 5.055 34.765 1.00 59.47 153 GLN A C 1
ATOM 1107 O O . GLN A 1 153 ? -1.254 5.827 35.712 1.00 59.47 153 GLN A O 1
ATOM 1112 N N . GLU A 1 154 ? -2.479 4.640 34.259 1.00 57.84 154 GLU A N 1
ATOM 1113 C CA . GLU A 1 154 ? -3.787 5.049 34.796 1.00 57.84 154 GLU A CA 1
ATOM 1114 C C . GLU A 1 154 ? -4.087 4.409 36.166 1.00 57.84 154 GLU A C 1
ATOM 1116 O O . GLU A 1 154 ? -4.731 5.030 37.002 1.00 57.84 154 GLU A O 1
ATOM 1121 N N . GLY A 1 155 ? -3.581 3.198 36.432 1.00 56.62 155 GLY A N 1
ATOM 1122 C CA . GLY A 1 155 ? -3.729 2.507 37.721 1.00 56.62 155 GLY A CA 1
ATOM 1123 C C . GLY A 1 155 ? -2.663 2.823 38.778 1.00 56.62 155 GLY A C 1
ATOM 1124 O O . GLY A 1 155 ? -2.761 2.305 39.882 1.00 56.62 155 GLY A O 1
ATOM 1125 N N . GLY A 1 156 ? -1.638 3.619 38.451 1.00 53.41 156 GLY A N 1
ATOM 1126 C CA . GLY A 1 156 ? -0.580 4.041 39.385 1.00 53.41 156 GLY A CA 1
ATOM 1127 C C . GLY A 1 156 ? -0.720 5.482 39.890 1.00 53.41 156 GLY A C 1
ATOM 1128 O O . GLY A 1 156 ? 0.153 5.954 40.610 1.00 53.41 156 GLY A O 1
ATOM 1129 N N . ALA A 1 157 ? -1.779 6.184 39.476 1.00 55.88 157 ALA A N 1
ATOM 1130 C CA . ALA A 1 157 ? -2.102 7.554 39.880 1.00 55.88 157 ALA A CA 1
ATOM 1131 C C . ALA A 1 157 ? -3.263 7.628 40.898 1.00 55.88 157 ALA A C 1
ATOM 1133 O O . ALA A 1 157 ? -3.807 8.709 41.123 1.00 55.88 157 ALA A O 1
ATOM 1134 N N . ALA A 1 158 ? -3.643 6.488 41.485 1.00 51.03 158 ALA A N 1
ATOM 1135 C CA . ALA A 1 158 ? -4.606 6.349 42.578 1.00 51.03 158 ALA A CA 1
ATOM 1136 C C . ALA A 1 158 ? -3.903 5.723 43.788 1.00 51.03 158 ALA A C 1
ATOM 1138 O O . ALA A 1 158 ? -4.256 6.106 44.923 1.00 51.03 158 ALA A O 1
#

Radius of gyration: 22.38 Å; chains: 1; bounding box: 62×33×64 Å